Protein AF-A0A399Y9B6-F1 (afdb_monomer_lite)

Secondary structure (DSSP, 8-state):
----HHHHH-S-SBTTB-HHHHHHHHHHHHHHHHHHHHHHHTTPPPPPHHHHHSSHHHHHHHHHHHHHTS-HHHHHHHHHHHHHHHHHHHHTS-HHHHHSS-HHHHHHHHHTTTTHHHHHHHHHHHHHHHT-

Radius of gyration: 15.95 Å; chains: 1; bounding box: 34×33×45 Å

Foldseek 3Di:
DPDDQCQQQQADLPHRDGVQLVLQLLLVLLVVLVVCLVCVVVVHDDDACCVVQVHPVSVSVVSSVVSNPDDSVRSVVSSVVSVVVSVVCVVPDDCVCCVDPGPSVVSCCVSHDVVVVVSVVSNVVVCVVVVD

Sequence (132 aa):
AGLDEAQLTRPGVTEGWSVKDIIGHVTVWEEEALKHLPHILEGVRPPRYADLYGGIDAFNALKTAENRARSLDEVLARSEAVHGRFVATVAAAPDEQIATDTRYRRRIRLDAYGHYPIHTAAIREWREREGI

pLDDT: mean 96.48, std 3.25, range [67.38, 98.81]

Structure (mmCIF, N/CA/C/O backbone):
data_AF-A0A399Y9B6-F1
#
_entry.id   AF-A0A399Y9B6-F1
#
loop_
_atom_site.group_PDB
_atom_site.id
_atom_site.type_symbol
_atom_site.label_atom_id
_atom_site.label_alt_id
_atom_site.label_comp_id
_atom_site.label_asym_id
_atom_site.label_entity_id
_atom_site.label_seq_id
_atom_site.pdbx_PDB_ins_code
_atom_site.Cartn_x
_atom_site.Cartn_y
_atom_site.Cartn_z
_atom_site.occupancy
_atom_site.B_iso_or_equiv
_atom_site.auth_seq_id
_atom_site.auth_comp_id
_atom_site.auth_asym_id
_atom_site.auth_atom_id
_atom_site.pdbx_PDB_model_num
ATOM 1 N N . ALA A 1 1 ? -8.442 -11.224 11.495 1.00 67.38 1 ALA A N 1
ATOM 2 C CA . ALA A 1 1 ? -9.890 -11.322 11.780 1.00 67.38 1 ALA A CA 1
ATOM 3 C C . ALA A 1 1 ? -10.126 -11.074 13.269 1.00 67.38 1 ALA A C 1
ATOM 5 O O . ALA A 1 1 ? -9.187 -11.247 14.040 1.00 67.38 1 ALA A O 1
ATOM 6 N N . GLY A 1 2 ? -11.328 -10.646 13.663 1.00 87.31 2 GLY A N 1
ATOM 7 C CA . GLY A 1 2 ? -11.686 -10.446 15.076 1.00 87.31 2 GLY A CA 1
ATOM 8 C C . GLY A 1 2 ? -11.406 -9.048 15.633 1.00 87.31 2 GLY A C 1
ATOM 9 O O . GLY A 1 2 ? -11.022 -8.945 16.789 1.00 87.31 2 GLY A O 1
ATOM 10 N N . LEU A 1 3 ? -11.517 -8.006 14.804 1.00 93.31 3 LEU A N 1
ATOM 11 C CA . LEU A 1 3 ? -11.723 -6.626 15.257 1.00 93.31 3 LEU A CA 1
ATOM 12 C C . LEU A 1 3 ? -13.068 -6.162 14.700 1.00 93.31 3 LEU A C 1
ATOM 14 O O . LEU A 1 3 ? -13.380 -6.499 13.554 1.00 93.31 3 LEU A O 1
ATOM 18 N N . ASP A 1 4 ? -13.839 -5.419 15.484 1.00 95.75 4 ASP A N 1
ATOM 19 C CA . ASP A 1 4 ? -15.032 -4.734 14.987 1.00 95.75 4 ASP A CA 1
ATOM 20 C C . ASP A 1 4 ? -14.679 -3.406 14.285 1.00 95.75 4 ASP A C 1
ATOM 22 O O . ASP A 1 4 ? -13.527 -2.964 14.262 1.00 95.75 4 ASP A O 1
ATOM 26 N N . GLU A 1 5 ? -15.672 -2.765 13.669 1.00 96.12 5 GLU A N 1
ATOM 27 C CA . GLU A 1 5 ? -15.487 -1.499 12.951 1.00 96.12 5 GLU A CA 1
ATOM 28 C C . GLU A 1 5 ? -14.978 -0.364 13.857 1.00 96.12 5 GLU A C 1
ATOM 30 O O . GLU A 1 5 ? -14.105 0.414 13.454 1.00 96.12 5 GLU A O 1
ATOM 35 N N . ALA A 1 6 ? -15.475 -0.282 15.095 1.00 96.44 6 ALA A N 1
ATOM 36 C CA . ALA A 1 6 ? -15.048 0.741 16.043 1.00 96.44 6 ALA A CA 1
ATOM 37 C C . ALA A 1 6 ? -13.565 0.562 16.398 1.00 96.44 6 ALA A C 1
ATOM 39 O O . ALA A 1 6 ? -12.806 1.528 16.423 1.00 96.44 6 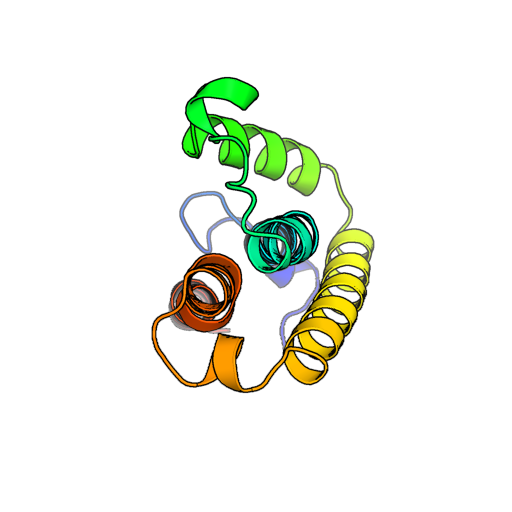ALA A O 1
ATOM 40 N N . GLN A 1 7 ? -13.122 -0.677 16.597 1.00 97.25 7 GLN A N 1
ATOM 41 C CA . GLN A 1 7 ? -11.728 -1.029 16.841 1.00 97.25 7 GLN A CA 1
ATOM 42 C C . GLN A 1 7 ? -10.844 -0.772 15.615 1.00 97.25 7 GLN A C 1
ATOM 44 O O . GLN A 1 7 ? -9.738 -0.256 15.758 1.00 97.25 7 GLN A O 1
ATOM 49 N N . LEU A 1 8 ? -11.322 -1.081 14.406 1.00 97.75 8 LEU A N 1
ATOM 50 C CA . LEU A 1 8 ? -10.576 -0.851 13.163 1.00 97.75 8 LEU A CA 1
ATOM 51 C C . LEU A 1 8 ? -10.339 0.638 12.877 1.00 97.75 8 LEU A C 1
ATOM 53 O O . LEU A 1 8 ? -9.328 0.996 12.269 1.00 97.75 8 LEU A O 1
ATOM 57 N N . THR A 1 9 ? -11.256 1.501 13.311 1.00 97.31 9 THR A N 1
ATOM 58 C CA . THR A 1 9 ? -11.214 2.950 13.063 1.00 97.31 9 THR A CA 1
ATOM 59 C C . THR A 1 9 ? -10.695 3.767 14.246 1.00 97.31 9 THR A C 1
ATOM 61 O O . THR A 1 9 ? -10.402 4.953 14.082 1.00 97.31 9 THR A O 1
ATOM 64 N N . ARG A 1 10 ? -10.514 3.151 15.421 1.00 96.50 10 ARG A N 1
ATOM 65 C CA . ARG A 1 10 ? -9.991 3.812 16.622 1.00 96.50 10 ARG A CA 1
ATOM 66 C C . ARG A 1 10 ? -8.528 4.253 16.430 1.00 96.50 10 ARG A C 1
ATOM 68 O O . ARG A 1 10 ? -7.674 3.408 16.157 1.00 96.50 10 ARG A O 1
ATOM 75 N N . PRO A 1 11 ? -8.202 5.547 16.612 1.00 96.75 11 PRO A N 1
ATOM 76 C CA . PRO A 1 11 ? -6.818 6.025 16.640 1.00 96.75 11 PRO A CA 1
ATOM 77 C C . PRO A 1 11 ? -6.027 5.440 17.821 1.00 96.75 11 PRO A C 1
ATOM 79 O O . PRO A 1 11 ? -6.610 5.151 18.866 1.00 96.75 11 PRO A O 1
ATOM 82 N N . GLY A 1 12 ? -4.699 5.337 17.697 1.00 96.19 12 GLY A N 1
ATOM 83 C CA . GLY A 1 12 ? -3.817 4.932 18.807 1.00 96.19 12 GLY A CA 1
ATOM 84 C C . GLY A 1 12 ? -3.030 3.636 18.593 1.00 96.19 12 GLY A C 1
ATOM 85 O O . GLY A 1 12 ? -2.403 3.136 19.533 1.00 96.19 12 GLY A O 1
ATOM 86 N N . VAL A 1 13 ? -3.057 3.075 17.380 1.00 96.75 13 VAL A N 1
ATOM 87 C CA . VAL A 1 13 ? -2.257 1.894 17.022 1.00 96.75 13 VAL A CA 1
ATOM 88 C C . VAL A 1 13 ? -0.786 2.279 16.910 1.00 96.75 13 VAL A C 1
ATOM 90 O O . VAL A 1 13 ? 0.066 1.710 17.587 1.00 96.75 13 VAL A O 1
ATOM 93 N N . THR A 1 14 ? -0.503 3.304 16.108 1.00 94.06 14 THR A N 1
ATOM 94 C CA . THR A 1 14 ? 0.813 3.938 15.990 1.00 94.06 14 THR A CA 1
ATOM 95 C C . THR A 1 14 ? 0.602 5.440 16.019 1.00 94.06 14 THR A C 1
ATOM 97 O O . THR A 1 14 ? 0.040 6.002 15.081 1.00 94.06 14 THR A O 1
ATOM 100 N N . GLU A 1 15 ? 0.995 6.083 17.118 1.00 91.94 15 GLU A N 1
ATOM 101 C CA . GLU A 1 15 ? 0.695 7.497 17.364 1.00 91.94 15 GLU A CA 1
ATOM 102 C C . GLU A 1 15 ? -0.807 7.789 17.160 1.00 91.94 15 GLU A C 1
ATOM 104 O O . GLU A 1 15 ? -1.646 7.242 17.871 1.00 91.94 15 GLU A O 1
ATOM 109 N N . GLY A 1 16 ? -1.169 8.619 16.178 1.00 94.69 16 GLY A N 1
ATOM 110 C CA . GLY A 1 16 ? -2.556 8.948 15.845 1.00 94.69 16 GLY A CA 1
ATOM 111 C C . GLY A 1 16 ? -3.220 8.037 14.807 1.00 94.69 16 GLY A C 1
ATOM 112 O O . GLY A 1 16 ? -4.312 8.364 14.354 1.00 94.69 16 GLY A O 1
ATOM 113 N N . TRP A 1 17 ? -2.576 6.957 14.358 1.00 97.94 17 TRP A N 1
ATOM 114 C CA . TRP A 1 17 ? -3.120 6.081 13.313 1.00 97.94 17 TRP A CA 1
ATOM 115 C C . TRP A 1 17 ? -4.013 4.985 13.893 1.00 97.94 17 TRP A C 1
ATOM 117 O O . TRP A 1 17 ? -3.730 4.428 14.956 1.00 97.94 17 TRP A O 1
ATOM 127 N N . SER A 1 18 ? -5.084 4.679 13.167 1.00 98.12 18 SER A N 1
ATOM 128 C CA . SER A 1 18 ? -5.947 3.512 13.362 1.00 98.12 18 SER A CA 1
ATOM 129 C C . SER A 1 18 ? -5.465 2.305 12.546 1.00 98.12 18 SER A C 1
ATOM 131 O O . SER A 1 18 ? -4.574 2.425 11.700 1.00 98.12 18 SER A O 1
ATOM 133 N N . VAL A 1 19 ? -6.086 1.134 12.735 1.00 98.12 19 VAL A N 1
ATOM 134 C CA . VAL A 1 19 ? -5.823 -0.036 11.876 1.00 98.12 19 VAL A CA 1
ATOM 135 C C . VAL A 1 19 ? -6.220 0.264 10.424 1.00 98.12 19 VAL A C 1
ATOM 137 O O . VAL A 1 19 ? -5.480 -0.093 9.508 1.00 98.12 19 VAL A O 1
ATOM 140 N N . LYS A 1 20 ? -7.329 0.987 10.202 1.00 98.50 20 LYS A N 1
ATOM 141 C CA . LYS A 1 20 ? -7.746 1.473 8.875 1.00 98.50 20 LYS A CA 1
ATOM 142 C C . LYS A 1 20 ? -6.645 2.298 8.202 1.00 98.50 20 LYS A C 1
ATOM 144 O O . LYS A 1 20 ? -6.369 2.109 7.017 1.00 98.50 20 LYS A O 1
ATOM 149 N N . ASP A 1 21 ? -6.008 3.204 8.944 1.00 98.50 21 ASP A N 1
ATOM 150 C CA . ASP A 1 21 ? -4.937 4.046 8.399 1.00 98.50 21 ASP A CA 1
ATOM 151 C C . ASP A 1 21 ? -3.726 3.209 7.980 1.00 98.50 21 ASP A C 1
ATOM 153 O O . ASP A 1 21 ? -3.185 3.414 6.895 1.00 98.50 21 ASP A O 1
ATOM 157 N N . ILE A 1 22 ? -3.354 2.220 8.797 1.00 98.19 22 ILE A N 1
ATOM 158 C CA . ILE A 1 22 ? -2.260 1.292 8.492 1.00 98.19 22 ILE A CA 1
ATOM 159 C C . ILE A 1 22 ? -2.567 0.464 7.237 1.00 98.19 22 ILE A C 1
ATOM 161 O O . ILE A 1 22 ? -1.718 0.370 6.349 1.00 98.19 22 ILE A O 1
ATOM 165 N N . ILE A 1 23 ? -3.773 -0.105 7.125 1.00 98.31 23 ILE A N 1
ATOM 166 C CA . ILE A 1 23 ? -4.189 -0.876 5.938 1.00 98.31 23 ILE A CA 1
ATOM 167 C C . ILE A 1 23 ? -4.089 -0.004 4.686 1.00 98.31 23 ILE A C 1
ATOM 169 O O . ILE A 1 23 ? -3.500 -0.405 3.680 1.00 98.31 23 ILE A O 1
ATOM 173 N N . GLY A 1 24 ? -4.622 1.215 4.750 1.00 98.44 24 GLY A N 1
ATOM 174 C CA . GLY A 1 24 ? -4.562 2.142 3.631 1.00 98.44 24 GLY A CA 1
ATOM 175 C C . GLY A 1 24 ? -3.138 2.557 3.260 1.00 98.44 24 GLY A C 1
ATOM 176 O O . GLY A 1 24 ? -2.827 2.624 2.070 1.00 98.44 24 GLY A O 1
ATOM 177 N N . HIS A 1 25 ? -2.263 2.765 4.250 1.00 98.25 25 HIS A N 1
ATOM 178 C CA . HIS A 1 25 ? -0.846 3.065 4.040 1.00 98.25 25 HIS A CA 1
ATOM 179 C C . HIS A 1 25 ? -0.113 1.931 3.316 1.00 98.25 25 HIS A C 1
ATOM 181 O O . HIS A 1 25 ? 0.549 2.171 2.309 1.00 98.25 25 HIS A O 1
ATOM 187 N N . VAL A 1 26 ? -0.274 0.688 3.775 1.00 98.25 26 VAL A N 1
ATOM 188 C CA . VAL A 1 26 ? 0.320 -0.485 3.115 1.00 98.25 26 VAL A CA 1
ATOM 189 C C . VAL A 1 26 ? -0.213 -0.635 1.688 1.00 98.25 26 VAL A C 1
ATOM 191 O O . VAL A 1 26 ? 0.558 -0.859 0.759 1.00 98.25 26 VAL A O 1
ATOM 194 N N . THR A 1 27 ? -1.515 -0.419 1.494 1.00 98.69 27 THR A N 1
ATOM 195 C CA . THR A 1 27 ? -2.152 -0.497 0.170 1.00 98.69 27 THR A CA 1
ATOM 196 C C . THR A 1 27 ? -1.569 0.525 -0.816 1.00 98.69 27 THR A C 1
ATOM 198 O O . THR A 1 27 ? -1.402 0.227 -1.995 1.00 98.69 27 THR A O 1
ATOM 201 N N . VAL A 1 28 ? -1.223 1.735 -0.359 1.00 98.62 28 VAL A N 1
ATOM 202 C CA . VAL A 1 28 ? -0.554 2.748 -1.201 1.00 98.62 28 VAL A CA 1
ATOM 203 C C . VAL A 1 28 ? 0.813 2.261 -1.690 1.00 98.62 28 VAL A C 1
ATOM 205 O O . VAL A 1 28 ? 1.164 2.499 -2.844 1.00 98.62 28 VAL A O 1
ATOM 208 N N . TRP A 1 29 ? 1.579 1.564 -0.851 1.00 98.62 29 TRP A N 1
ATOM 209 C CA . TRP A 1 29 ? 2.877 1.028 -1.261 1.00 98.62 29 TRP A CA 1
ATOM 210 C C . TRP A 1 29 ? 2.749 -0.105 -2.278 1.00 98.62 29 TRP A C 1
ATOM 212 O O . TRP A 1 29 ? 3.498 -0.127 -3.251 1.00 98.62 29 TRP A O 1
ATOM 222 N N . GLU A 1 30 ? 1.758 -0.985 -2.136 1.00 98.62 30 GLU A N 1
ATOM 223 C CA . GLU A 1 30 ? 1.470 -1.994 -3.163 1.00 98.62 30 GLU A CA 1
ATOM 224 C C . GLU A 1 30 ? 1.063 -1.364 -4.505 1.00 98.62 30 GLU A C 1
ATOM 226 O O . GLU A 1 30 ? 1.494 -1.830 -5.560 1.00 98.62 30 GLU A O 1
ATOM 231 N N . GLU A 1 31 ? 0.282 -0.278 -4.499 1.00 98.62 31 GLU A N 1
ATOM 232 C CA . GLU A 1 31 ? -0.037 0.472 -5.722 1.00 98.62 31 GLU A CA 1
ATOM 233 C C . GLU A 1 31 ? 1.207 1.090 -6.364 1.00 98.62 31 GLU A C 1
ATOM 235 O O . GLU A 1 31 ? 1.375 1.025 -7.584 1.00 98.62 31 GLU A O 1
ATOM 240 N N . GLU A 1 32 ? 2.098 1.667 -5.561 1.00 98.38 32 GLU A N 1
ATOM 241 C CA . GLU A 1 32 ? 3.355 2.220 -6.056 1.00 98.38 32 GLU A CA 1
ATOM 242 C C . GLU A 1 32 ? 4.285 1.119 -6.592 1.00 98.38 32 GLU A C 1
ATOM 244 O O . GLU A 1 32 ? 4.951 1.322 -7.612 1.00 98.38 32 GLU A O 1
ATOM 249 N N . ALA A 1 33 ? 4.276 -0.076 -5.995 1.00 98.19 33 ALA A N 1
ATOM 250 C CA . ALA A 1 33 ? 4.933 -1.244 -6.565 1.00 98.19 33 ALA A CA 1
ATOM 251 C C . ALA A 1 33 ? 4.311 -1.611 -7.921 1.00 98.19 33 ALA A C 1
ATOM 253 O O . ALA A 1 33 ? 5.025 -1.650 -8.920 1.00 98.19 33 ALA A O 1
ATOM 254 N N . LEU A 1 34 ? 2.990 -1.794 -8.003 1.00 98.56 34 LEU A N 1
ATOM 255 C CA . LEU A 1 34 ? 2.283 -2.111 -9.253 1.00 98.56 34 LEU A CA 1
ATOM 256 C C . LEU A 1 34 ? 2.561 -1.093 -10.368 1.00 98.56 34 LEU A C 1
ATOM 258 O O . LEU A 1 34 ? 2.732 -1.465 -11.527 1.00 98.56 34 LEU A O 1
ATOM 262 N N . LYS A 1 35 ? 2.646 0.191 -10.020 1.00 98.19 35 LYS A N 1
ATOM 263 C CA . LYS A 1 35 ? 2.975 1.279 -10.945 1.00 98.19 35 LYS A CA 1
ATOM 264 C C . LYS A 1 35 ? 4.409 1.196 -11.464 1.00 98.19 35 LYS A C 1
ATOM 266 O O . LYS A 1 35 ? 4.667 1.535 -12.617 1.00 98.19 35 LYS A O 1
ATOM 271 N N . HIS A 1 36 ? 5.365 0.783 -10.636 1.00 97.88 36 HIS A N 1
ATOM 272 C CA . HIS A 1 36 ? 6.791 0.893 -10.951 1.00 97.88 36 HIS A CA 1
ATOM 273 C C . HIS A 1 36 ? 7.477 -0.419 -11.333 1.00 97.88 36 HIS A C 1
ATOM 275 O O . HIS A 1 36 ? 8.515 -0.370 -11.991 1.00 97.88 36 HIS A O 1
ATOM 281 N N . LEU A 1 37 ? 6.902 -1.573 -11.000 1.00 97.75 37 LEU A N 1
ATOM 282 C CA . LEU A 1 37 ? 7.420 -2.881 -11.400 1.00 97.75 37 LEU A CA 1
ATOM 283 C C . LEU A 1 37 ? 7.571 -3.023 -12.932 1.00 97.75 37 LEU A C 1
ATOM 285 O O . LEU A 1 37 ? 8.654 -3.438 -13.345 1.00 97.75 37 LEU A O 1
ATOM 289 N N . PRO A 1 38 ? 6.610 -2.601 -13.786 1.00 96.69 38 PRO A N 1
ATOM 290 C CA . PRO A 1 38 ? 6.781 -2.653 -15.245 1.00 96.69 38 PRO A CA 1
ATOM 291 C C . PRO A 1 38 ? 7.972 -1.827 -15.747 1.00 96.69 38 PRO A C 1
ATOM 293 O O . PRO A 1 38 ? 8.801 -2.327 -16.498 1.00 96.69 38 PRO A O 1
ATOM 296 N N . HIS A 1 39 ? 8.135 -0.601 -15.241 1.00 96.50 39 HIS A N 1
ATOM 297 C CA . HIS A 1 39 ? 9.275 0.255 -15.585 1.00 96.50 39 HIS A CA 1
ATOM 298 C C . HIS A 1 39 ? 10.611 -0.416 -15.240 1.00 96.50 39 HIS A C 1
ATOM 300 O O . HIS A 1 39 ? 11.563 -0.355 -16.012 1.00 96.50 39 HIS A O 1
ATOM 306 N N . ILE A 1 40 ? 10.684 -1.089 -14.087 1.00 96.31 40 ILE A N 1
ATOM 307 C CA . ILE A 1 40 ? 11.897 -1.799 -13.669 1.00 96.31 40 ILE A CA 1
ATOM 308 C C . ILE A 1 40 ? 12.207 -2.968 -14.615 1.00 96.31 40 ILE A C 1
ATOM 310 O O . ILE A 1 40 ? 13.383 -3.178 -14.914 1.00 96.31 40 ILE A O 1
ATOM 314 N N . LEU A 1 41 ? 11.192 -3.693 -15.104 1.00 95.31 41 LEU A N 1
ATOM 315 C CA . LEU A 1 41 ? 11.371 -4.757 -16.104 1.00 95.31 41 LEU A CA 1
ATOM 316 C C . LEU A 1 41 ? 11.915 -4.214 -17.428 1.00 95.31 41 LEU A C 1
ATOM 318 O O . LEU A 1 41 ? 12.772 -4.839 -18.043 1.00 95.31 41 LEU A O 1
ATOM 322 N N . GLU A 1 42 ? 11.482 -3.020 -17.823 1.00 95.88 42 GLU A N 1
ATOM 323 C CA . GLU A 1 42 ? 11.974 -2.314 -19.013 1.00 95.88 42 GLU A CA 1
ATOM 324 C C . GLU A 1 42 ? 13.368 -1.686 -18.810 1.00 95.88 42 GLU A C 1
ATOM 326 O O . GLU A 1 42 ? 13.891 -1.005 -19.690 1.00 95.88 42 GLU A O 1
ATOM 331 N N . GLY A 1 43 ? 13.991 -1.874 -17.640 1.00 95.44 43 GLY A N 1
ATOM 332 C CA . GLY A 1 43 ? 15.274 -1.259 -17.294 1.00 95.44 43 GLY A CA 1
ATOM 333 C C . GLY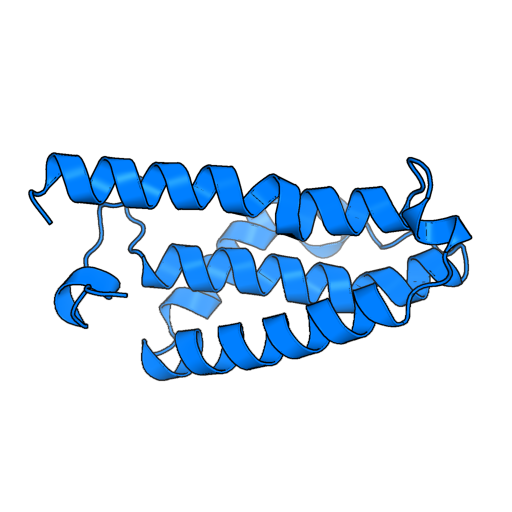 A 1 43 ? 15.183 0.240 -16.985 1.00 95.44 43 GLY A C 1
ATOM 334 O O . GLY A 1 43 ? 16.207 0.890 -16.748 1.00 95.44 43 GLY A O 1
ATOM 335 N N . VAL A 1 44 ? 13.972 0.794 -16.930 1.00 96.38 44 VAL A N 1
ATOM 336 C CA . VAL A 1 44 ? 13.702 2.196 -16.617 1.00 96.38 44 VAL A CA 1
ATOM 337 C C . VAL A 1 44 ? 13.738 2.406 -15.107 1.00 96.38 44 VAL A C 1
ATOM 339 O O . VAL A 1 44 ? 13.176 1.651 -14.310 1.00 96.38 44 VAL A O 1
ATOM 342 N N . ARG A 1 45 ? 14.413 3.475 -14.679 1.00 93.06 45 ARG A N 1
ATOM 343 C CA . ARG A 1 45 ? 14.428 3.874 -13.271 1.00 93.06 45 ARG A CA 1
ATOM 344 C C . ARG A 1 45 ? 13.152 4.660 -12.946 1.00 93.06 45 ARG A C 1
ATOM 346 O O . ARG A 1 45 ? 12.938 5.694 -13.576 1.00 93.06 45 ARG A O 1
ATOM 353 N N . PRO A 1 46 ? 12.358 4.248 -11.940 1.00 93.50 46 PRO A N 1
ATOM 354 C CA . PRO A 1 46 ? 11.247 5.059 -11.459 1.00 93.50 46 PRO A CA 1
ATOM 355 C C . PRO A 1 46 ? 11.696 6.467 -11.034 1.00 93.50 46 PRO A C 1
ATOM 357 O O . PRO A 1 46 ? 12.807 6.610 -10.502 1.00 93.50 46 PRO A O 1
ATOM 360 N N . PRO A 1 47 ? 10.848 7.493 -11.224 1.00 93.06 47 PRO A N 1
ATOM 361 C CA . PRO A 1 47 ? 11.122 8.840 -10.734 1.00 93.06 47 PRO A CA 1
ATOM 362 C C . PRO A 1 47 ? 11.292 8.841 -9.210 1.00 93.06 47 PRO A C 1
ATOM 364 O O . PRO A 1 47 ? 10.717 8.013 -8.500 1.00 93.06 47 PRO A O 1
ATOM 367 N N . ARG A 1 48 ? 12.101 9.766 -8.687 1.00 94.06 48 ARG A N 1
ATOM 368 C CA . ARG A 1 48 ? 12.333 9.860 -7.241 1.00 94.06 48 ARG A CA 1
ATOM 369 C C . ARG A 1 48 ? 11.168 10.599 -6.588 1.00 94.06 48 ARG A C 1
ATOM 371 O O . ARG A 1 48 ? 10.741 11.639 -7.079 1.00 94.06 48 ARG A O 1
ATOM 378 N N . TYR A 1 49 ? 10.733 10.141 -5.413 1.00 96.31 49 TYR A N 1
ATOM 379 C CA . TYR A 1 49 ? 9.723 10.858 -4.621 1.00 96.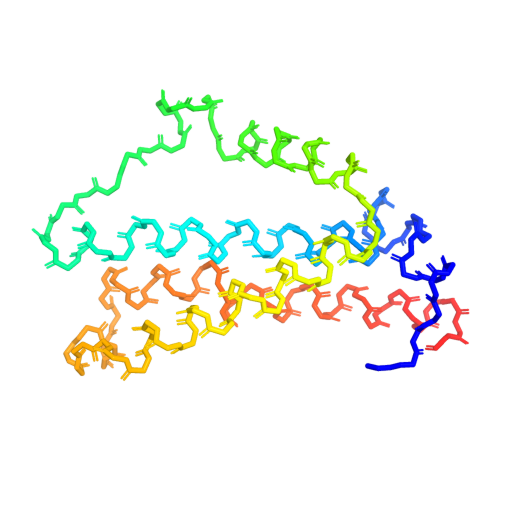31 49 TYR A CA 1
ATOM 380 C C . TYR A 1 49 ? 10.158 12.282 -4.239 1.00 96.31 49 TYR A C 1
ATOM 382 O O . TYR A 1 49 ? 9.313 13.160 -4.106 1.00 96.31 49 TYR A O 1
ATOM 390 N N . ALA A 1 50 ? 11.468 12.526 -4.109 1.00 96.44 50 ALA A N 1
ATOM 391 C CA . ALA A 1 50 ? 12.023 13.865 -3.904 1.00 96.44 50 ALA A CA 1
ATOM 392 C C . ALA A 1 50 ? 11.651 14.833 -5.039 1.00 96.44 50 ALA A C 1
ATOM 394 O O . ALA A 1 50 ? 11.265 15.963 -4.766 1.00 96.44 50 ALA A O 1
ATOM 395 N N . ASP A 1 51 ? 11.699 14.364 -6.287 1.00 96.75 51 ASP A N 1
ATOM 396 C CA . ASP A 1 51 ? 11.466 15.202 -7.465 1.00 96.75 51 ASP A CA 1
ATOM 397 C C . ASP A 1 51 ? 9.963 15.419 -7.709 1.00 96.75 51 ASP A C 1
ATOM 399 O O . ASP A 1 51 ? 9.553 16.477 -8.173 1.00 96.75 51 ASP A O 1
ATOM 403 N N . LEU A 1 52 ? 9.135 14.418 -7.387 1.00 96.00 52 LEU A N 1
ATOM 404 C CA . LEU A 1 52 ? 7.689 14.455 -7.637 1.00 96.00 52 LEU A CA 1
ATOM 405 C C . LEU A 1 52 ? 6.870 15.072 -6.500 1.00 96.00 52 LEU A C 1
ATOM 407 O O . LEU A 1 52 ? 5.845 15.697 -6.754 1.00 96.00 52 LEU A O 1
ATOM 411 N N . TYR A 1 53 ? 7.286 14.848 -5.254 1.00 96.81 53 TYR A N 1
ATOM 412 C CA . TYR A 1 53 ? 6.486 15.172 -4.070 1.00 96.81 53 TYR A CA 1
ATOM 413 C C . TYR A 1 53 ? 7.256 16.000 -3.038 1.00 96.81 53 TYR A C 1
ATOM 415 O O . TYR A 1 53 ? 6.681 16.379 -2.026 1.00 96.81 53 TYR A O 1
ATOM 423 N N . GLY A 1 54 ? 8.549 16.267 -3.252 1.00 96.94 54 GLY A N 1
ATOM 424 C CA . GLY A 1 54 ? 9.413 16.894 -2.246 1.00 96.94 54 GLY A CA 1
ATOM 425 C C . GLY A 1 54 ? 9.959 15.918 -1.198 1.00 96.94 54 GLY A C 1
ATOM 426 O O . GLY A 1 54 ? 10.610 16.340 -0.248 1.00 96.94 54 GLY A O 1
ATOM 427 N N . GLY A 1 55 ? 9.732 14.611 -1.365 1.00 97.75 55 GLY A N 1
ATOM 428 C CA . GLY A 1 55 ? 10.271 13.566 -0.494 1.00 97.75 55 GLY A CA 1
ATOM 429 C C . GLY A 1 55 ? 9.285 12.430 -0.244 1.00 97.75 55 GLY A C 1
ATOM 430 O O . GLY A 1 55 ? 8.101 12.527 -0.560 1.00 97.75 55 GLY A O 1
ATOM 431 N N . ILE A 1 56 ? 9.786 11.341 0.341 1.00 96.81 56 ILE A N 1
ATOM 432 C CA . ILE A 1 56 ? 8.947 10.203 0.744 1.00 96.81 56 ILE A CA 1
ATOM 433 C C . ILE A 1 56 ? 7.977 10.591 1.867 1.00 96.81 56 ILE A C 1
ATOM 435 O O . ILE A 1 56 ? 6.830 10.165 1.847 1.00 96.81 56 ILE A O 1
ATOM 439 N N . ASP A 1 57 ? 8.392 11.472 2.781 1.00 97.50 57 ASP A N 1
ATOM 440 C CA . ASP A 1 57 ? 7.543 11.936 3.883 1.00 97.50 57 ASP A CA 1
ATOM 441 C C . ASP A 1 57 ? 6.393 12.810 3.381 1.00 97.50 57 ASP A C 1
ATOM 443 O O . ASP A 1 57 ? 5.253 12.642 3.807 1.00 97.50 57 ASP A O 1
ATOM 447 N N . ALA A 1 58 ? 6.664 13.691 2.414 1.00 98.12 58 ALA A N 1
ATOM 448 C CA . ALA A 1 58 ? 5.639 14.510 1.777 1.00 98.12 58 ALA A CA 1
ATOM 449 C C . ALA A 1 58 ? 4.640 13.651 0.982 1.00 98.12 58 ALA A C 1
ATOM 451 O O . ALA A 1 58 ? 3.429 13.861 1.072 1.00 98.12 58 ALA A O 1
ATOM 452 N N . PHE A 1 59 ? 5.131 12.631 0.269 1.00 98.38 59 PHE A N 1
ATOM 453 C CA . PHE A 1 59 ? 4.279 11.634 -0.378 1.00 98.38 59 PHE A CA 1
ATOM 454 C C . PHE A 1 59 ? 3.413 10.876 0.642 1.00 98.38 59 PHE A C 1
ATOM 456 O O . PHE A 1 59 ? 2.196 10.793 0.477 1.00 98.38 59 PHE A O 1
ATOM 463 N N . ASN A 1 60 ? 4.013 10.382 1.728 1.00 97.56 60 ASN A N 1
ATOM 464 C CA . ASN A 1 60 ? 3.305 9.665 2.786 1.00 97.56 60 ASN A CA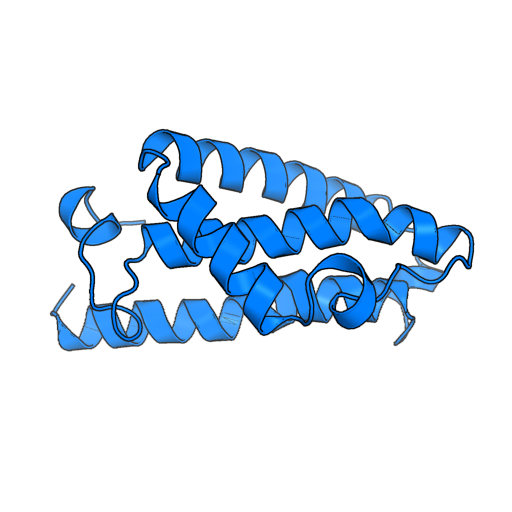 1
ATOM 465 C C . ASN A 1 60 ? 2.244 10.540 3.456 1.00 97.56 60 ASN A C 1
ATOM 467 O O . ASN A 1 60 ? 1.130 10.069 3.681 1.00 97.56 60 ASN A O 1
ATOM 471 N N . ALA A 1 61 ? 2.547 11.807 3.742 1.00 96.81 61 ALA A N 1
ATOM 472 C CA . ALA A 1 61 ? 1.599 12.749 4.328 1.00 96.81 61 ALA A CA 1
ATOM 473 C C . ALA A 1 61 ? 0.405 13.001 3.396 1.00 96.81 61 ALA A C 1
ATOM 475 O O . ALA A 1 61 ? -0.744 12.906 3.834 1.00 96.81 61 ALA A O 1
ATOM 476 N N . LEU A 1 62 ? 0.668 13.234 2.104 1.00 98.19 62 LEU A N 1
ATOM 477 C CA . LEU A 1 62 ? -0.369 13.385 1.082 1.00 98.19 62 LEU A CA 1
ATOM 478 C C . LEU A 1 62 ? -1.273 12.147 1.028 1.00 98.19 62 LEU A C 1
ATOM 480 O O . LEU A 1 62 ? -2.493 12.256 1.148 1.00 98.19 62 LEU A O 1
ATOM 484 N N . LYS A 1 63 ? -0.682 10.956 0.899 1.00 98.19 63 LYS A N 1
ATOM 485 C CA . LYS A 1 63 ? -1.435 9.702 0.785 1.00 98.19 63 LYS A CA 1
ATOM 486 C C . LYS A 1 63 ? -2.166 9.317 2.062 1.00 98.19 63 LYS A C 1
ATOM 488 O O . LYS A 1 63 ? -3.276 8.798 1.986 1.00 98.19 63 LYS A O 1
ATOM 493 N N . THR A 1 64 ? -1.615 9.651 3.224 1.00 96.56 64 THR A N 1
ATOM 494 C CA . THR A 1 64 ? -2.304 9.497 4.512 1.00 96.56 64 THR A CA 1
ATOM 495 C C . THR A 1 64 ? -3.535 10.397 4.582 1.00 96.56 64 THR A C 1
ATOM 497 O O . THR A 1 64 ? -4.601 9.931 4.979 1.00 96.56 64 THR A O 1
ATOM 500 N N . ALA A 1 65 ? -3.430 11.662 4.163 1.00 96.94 65 ALA A N 1
ATOM 501 C CA . ALA A 1 65 ? -4.566 12.583 4.143 1.00 96.94 65 ALA A CA 1
ATOM 502 C C . ALA A 1 65 ? -5.670 12.109 3.182 1.00 96.94 65 ALA A C 1
ATOM 504 O O . ALA A 1 65 ? -6.835 12.040 3.574 1.00 96.94 65 ALA A O 1
ATOM 505 N N . GLU A 1 66 ? -5.304 11.699 1.963 1.00 97.25 66 GLU A N 1
ATOM 506 C CA . GLU A 1 66 ? -6.241 11.099 1.004 1.00 97.25 66 GLU A CA 1
ATOM 507 C C . GLU A 1 66 ? -6.908 9.837 1.580 1.00 97.25 66 GLU A C 1
ATOM 509 O O . GLU A 1 66 ? -8.104 9.615 1.393 1.00 97.25 66 GLU A O 1
ATOM 514 N N . ASN A 1 67 ? -6.147 8.970 2.256 1.00 96.25 67 ASN A N 1
ATOM 515 C CA . ASN A 1 67 ? -6.665 7.720 2.810 1.00 96.25 67 ASN A CA 1
ATOM 516 C C . ASN A 1 67 ? -7.612 7.945 3.994 1.00 96.25 67 ASN A C 1
ATOM 518 O O . ASN A 1 67 ? -8.633 7.271 4.092 1.00 96.25 67 ASN A O 1
ATOM 522 N N . ARG A 1 68 ? -7.321 8.918 4.863 1.00 94.62 68 ARG A N 1
ATOM 523 C CA . ARG A 1 68 ? -8.181 9.254 6.009 1.00 94.62 68 ARG A CA 1
ATOM 524 C C . ARG A 1 68 ? -9.588 9.674 5.597 1.00 94.62 68 ARG A C 1
ATOM 526 O O . ARG A 1 68 ? -10.527 9.411 6.345 1.00 94.62 68 ARG A O 1
ATOM 533 N N . ALA A 1 69 ? -9.726 10.281 4.418 1.00 96.62 69 ALA A N 1
ATOM 534 C CA . ALA A 1 69 ? -11.010 10.701 3.867 1.00 96.62 69 ALA A CA 1
ATOM 535 C C . ALA A 1 69 ? -11.892 9.532 3.381 1.00 96.62 69 ALA A C 1
ATOM 537 O O . ALA A 1 69 ? -13.079 9.738 3.152 1.00 96.62 69 ALA A O 1
ATOM 538 N N . ARG A 1 70 ? -11.332 8.323 3.229 1.00 97.94 70 ARG A N 1
ATOM 539 C CA . ARG A 1 70 ? -12.061 7.125 2.789 1.00 97.94 70 ARG A CA 1
ATOM 540 C C . ARG A 1 70 ? -12.776 6.435 3.950 1.00 97.94 70 ARG A C 1
ATOM 542 O O . ARG A 1 70 ? -12.289 6.430 5.093 1.00 97.94 70 ARG A O 1
ATOM 549 N N . SER A 1 71 ? -13.913 5.813 3.648 1.00 98.31 71 SER A N 1
ATOM 550 C CA . SER A 1 71 ? -14.633 4.957 4.595 1.00 98.31 71 SER A CA 1
ATOM 551 C C . SER A 1 71 ? -13.835 3.683 4.910 1.00 98.31 71 SER A C 1
ATOM 553 O O . SER A 1 71 ? -12.867 3.351 4.221 1.00 98.31 71 SER A O 1
ATOM 555 N N . LEU A 1 72 ? -14.204 2.968 5.980 1.00 98.31 72 LEU A N 1
ATOM 556 C CA . LEU A 1 72 ? -13.575 1.681 6.290 1.00 98.31 72 LEU A CA 1
ATOM 557 C C . LEU A 1 72 ? -13.774 0.682 5.140 1.00 98.31 72 LEU A C 1
ATOM 559 O O . LEU A 1 72 ? -12.798 0.088 4.686 1.00 98.31 72 LEU A O 1
ATOM 563 N N . ASP A 1 73 ? -15.000 0.564 4.632 1.00 98.31 73 ASP A N 1
ATOM 564 C CA . ASP A 1 73 ? -15.344 -0.353 3.541 1.00 98.31 73 ASP A CA 1
ATOM 565 C C . ASP A 1 73 ? -14.552 -0.059 2.265 1.00 98.31 73 ASP A C 1
ATOM 567 O O . ASP A 1 73 ? -14.023 -0.975 1.637 1.00 98.31 73 ASP A O 1
ATOM 571 N N . GLU A 1 74 ? -14.397 1.219 1.905 1.00 98.50 74 GLU A N 1
ATOM 572 C CA . GLU A 1 74 ? -13.590 1.624 0.751 1.00 98.50 74 GLU A CA 1
ATOM 573 C C . GLU A 1 74 ? -12.121 1.227 0.918 1.00 98.50 74 GLU A C 1
ATOM 575 O O . GLU A 1 74 ? -11.491 0.765 -0.034 1.00 98.50 74 GLU A O 1
ATOM 580 N N . VAL A 1 75 ? -11.561 1.395 2.122 1.00 98.56 75 VAL A N 1
ATOM 581 C CA . VAL A 1 75 ? -10.173 1.015 2.414 1.00 98.56 75 VAL A CA 1
ATOM 582 C C . VAL A 1 75 ? -9.994 -0.500 2.342 1.00 98.56 75 VAL A C 1
ATOM 584 O O . VAL A 1 75 ? -9.025 -0.957 1.734 1.00 98.56 75 VAL A O 1
ATOM 587 N N . LEU A 1 76 ? -10.916 -1.277 2.915 1.00 98.38 76 LEU A N 1
ATOM 588 C CA . LEU A 1 76 ? -10.853 -2.740 2.903 1.00 98.38 76 LEU A CA 1
ATOM 589 C C . LEU A 1 76 ? -11.008 -3.300 1.485 1.00 98.38 76 LEU A C 1
ATOM 591 O O . LEU A 1 76 ? -10.156 -4.070 1.044 1.00 98.38 76 LEU A O 1
ATOM 595 N N . ALA A 1 77 ? -12.025 -2.853 0.742 1.00 98.56 77 ALA A N 1
ATOM 596 C CA . ALA A 1 77 ? -12.259 -3.287 -0.634 1.00 98.56 77 ALA A CA 1
ATOM 597 C C . ALA A 1 77 ? -11.084 -2.923 -1.555 1.00 98.56 77 ALA A C 1
ATOM 599 O O . ALA A 1 77 ? -10.648 -3.729 -2.380 1.00 98.56 77 ALA A O 1
ATOM 600 N N . ARG A 1 78 ? -10.522 -1.717 -1.393 1.00 98.56 78 ARG A N 1
ATOM 601 C CA . ARG A 1 78 ? -9.329 -1.302 -2.138 1.00 98.56 78 ARG A CA 1
ATOM 602 C C . ARG A 1 78 ? -8.122 -2.165 -1.783 1.00 98.56 78 ARG A C 1
ATOM 604 O O . ARG A 1 78 ? -7.411 -2.578 -2.694 1.00 98.56 78 ARG A O 1
ATOM 611 N N . SER A 1 79 ? -7.890 -2.431 -0.498 1.00 98.56 79 SER A N 1
ATOM 612 C CA . SER A 1 79 ? -6.770 -3.259 -0.044 1.00 98.56 79 SER A CA 1
ATOM 613 C C . SER A 1 79 ? -6.838 -4.664 -0.636 1.00 98.56 79 SER A C 1
ATOM 615 O O . SER A 1 79 ? -5.863 -5.120 -1.224 1.00 98.56 79 SER A O 1
ATOM 617 N N . GLU A 1 80 ? -8.005 -5.309 -0.590 1.00 98.62 80 GLU A N 1
ATOM 618 C CA . GLU A 1 80 ? -8.203 -6.638 -1.173 1.00 98.62 80 GLU A CA 1
ATOM 619 C C . GLU A 1 80 ? -7.945 -6.647 -2.689 1.00 98.62 80 GLU A C 1
ATOM 621 O O . GLU A 1 80 ? -7.192 -7.484 -3.197 1.00 98.62 80 GLU A O 1
ATOM 626 N N . ALA A 1 81 ? -8.507 -5.677 -3.417 1.00 98.75 81 ALA A N 1
ATOM 627 C CA . ALA A 1 81 ? -8.344 -5.584 -4.866 1.00 98.75 81 ALA A CA 1
ATOM 628 C C . ALA A 1 81 ? -6.888 -5.313 -5.288 1.00 98.75 81 ALA A C 1
ATOM 630 O O . ALA A 1 81 ? -6.386 -5.914 -6.245 1.00 98.75 81 ALA A O 1
ATOM 631 N N . VAL A 1 82 ? -6.200 -4.403 -4.593 1.00 98.81 82 VAL A N 1
ATOM 632 C CA . VAL A 1 82 ? -4.792 -4.076 -4.860 1.00 98.81 82 VAL A CA 1
ATOM 633 C C . VAL A 1 82 ? -3.902 -5.264 -4.518 1.00 98.81 82 VAL A C 1
ATOM 635 O O . VAL A 1 82 ? -3.083 -5.649 -5.355 1.00 98.81 82 VAL A O 1
ATOM 638 N N . HIS A 1 83 ? -4.117 -5.898 -3.366 1.00 98.62 83 HIS A N 1
ATOM 639 C CA . HIS A 1 83 ? -3.335 -7.049 -2.941 1.00 98.62 83 HIS A CA 1
ATOM 640 C C . HIS A 1 83 ? -3.472 -8.217 -3.925 1.00 98.62 83 HIS A C 1
ATOM 642 O O . HIS A 1 83 ? -2.472 -8.798 -4.345 1.00 98.62 83 HIS A O 1
ATOM 648 N N . GLY A 1 84 ? -4.694 -8.512 -4.388 1.00 98.69 84 GLY A N 1
ATOM 649 C CA . GLY A 1 84 ? -4.930 -9.543 -5.402 1.00 98.69 84 GLY A CA 1
ATOM 650 C C . GLY A 1 84 ? -4.169 -9.278 -6.707 1.00 98.69 84 GLY A C 1
ATOM 651 O O . GLY A 1 84 ? -3.510 -10.171 -7.244 1.00 98.69 84 GLY A O 1
ATOM 652 N N . ARG A 1 85 ? -4.184 -8.029 -7.194 1.00 98.75 85 ARG A N 1
ATOM 653 C CA . ARG A 1 85 ? -3.405 -7.621 -8.379 1.00 98.75 85 ARG A CA 1
ATOM 654 C C . ARG A 1 85 ? -1.900 -7.705 -8.144 1.00 98.75 85 ARG A C 1
ATOM 656 O O . ARG A 1 85 ? -1.166 -8.113 -9.045 1.00 98.75 85 ARG A O 1
ATOM 663 N N . PHE A 1 86 ? -1.441 -7.306 -6.962 1.00 98.56 86 PHE A N 1
ATOM 664 C CA . PHE A 1 86 ? -0.037 -7.367 -6.579 1.00 98.56 86 PHE A CA 1
ATOM 665 C C . PHE A 1 86 ? 0.464 -8.811 -6.576 1.00 98.56 86 PHE A C 1
ATOM 667 O O . PHE A 1 86 ? 1.428 -9.115 -7.276 1.00 98.56 86 PHE A O 1
ATOM 674 N N . VAL A 1 87 ? -0.239 -9.721 -5.898 1.00 98.38 87 VAL A N 1
ATOM 675 C CA . VAL A 1 87 ? 0.097 -11.153 -5.873 1.00 98.38 87 VAL A CA 1
ATOM 676 C C . VAL A 1 87 ? 0.119 -11.743 -7.282 1.00 98.38 87 VAL A C 1
ATOM 678 O O . VAL A 1 87 ? 1.083 -12.420 -7.633 1.00 98.38 87 VAL A O 1
ATOM 681 N N . ALA A 1 88 ? -0.879 -11.440 -8.119 1.00 98.50 88 ALA A N 1
ATOM 682 C CA . ALA A 1 88 ? -0.901 -11.901 -9.508 1.00 98.50 88 ALA A CA 1
ATOM 6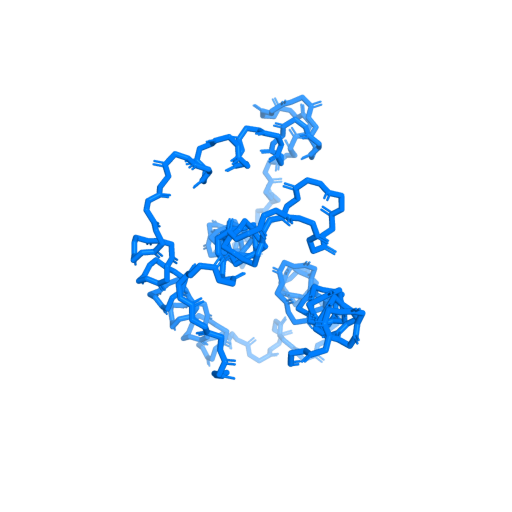83 C C . ALA A 1 88 ? 0.304 -11.383 -10.317 1.00 98.50 88 ALA A C 1
ATOM 685 O O . ALA A 1 88 ? 0.901 -12.128 -11.091 1.00 98.50 88 ALA A O 1
ATOM 686 N N . THR A 1 89 ? 0.705 -10.127 -10.098 1.00 97.88 89 THR A N 1
ATOM 687 C CA . THR A 1 89 ? 1.878 -9.517 -10.749 1.00 97.88 89 THR A CA 1
ATOM 688 C C . THR A 1 89 ? 3.183 -10.173 -10.299 1.00 97.88 89 THR A C 1
ATOM 690 O O . THR A 1 89 ? 4.067 -10.406 -11.119 1.00 97.88 89 THR A O 1
ATOM 693 N N . VAL A 1 90 ? 3.318 -10.497 -9.009 1.00 96.25 90 VAL A N 1
ATOM 694 C CA . VAL A 1 90 ? 4.491 -11.222 -8.498 1.00 96.25 90 VAL A CA 1
ATOM 695 C C . VAL A 1 90 ? 4.529 -12.651 -9.042 1.00 96.25 90 VAL A C 1
ATOM 697 O O . VAL A 1 90 ? 5.592 -13.103 -9.451 1.00 96.25 90 VAL A O 1
ATOM 700 N N . ALA A 1 91 ? 3.388 -13.341 -9.097 1.00 97.00 91 ALA A N 1
ATOM 701 C CA . ALA A 1 91 ? 3.298 -14.708 -9.611 1.00 97.00 91 ALA A CA 1
ATOM 702 C C . ALA A 1 91 ? 3.610 -14.813 -11.114 1.00 97.00 91 ALA A C 1
ATOM 704 O O . ALA A 1 91 ? 4.099 -15.844 -11.563 1.00 97.00 91 ALA A O 1
ATOM 705 N N . ALA A 1 92 ? 3.338 -13.758 -11.885 1.00 96.88 92 ALA A N 1
ATOM 706 C CA . ALA A 1 92 ? 3.637 -13.685 -13.315 1.00 96.88 92 ALA A CA 1
ATOM 707 C C . ALA A 1 92 ? 5.041 -13.127 -13.630 1.00 96.88 92 ALA A C 1
ATOM 709 O O . ALA A 1 92 ? 5.397 -12.991 -14.802 1.00 96.88 92 ALA A O 1
ATOM 710 N N . ALA A 1 93 ? 5.826 -12.751 -12.616 1.00 96.56 93 ALA A N 1
ATOM 711 C CA . ALA A 1 93 ? 7.142 -12.162 -12.826 1.00 96.56 93 ALA A CA 1
ATOM 712 C C . ALA A 1 93 ? 8.141 -13.199 -13.375 1.00 96.56 93 ALA A C 1
ATOM 714 O O . ALA A 1 93 ? 8.109 -14.352 -12.946 1.00 96.56 93 ALA A O 1
ATOM 715 N N . PRO A 1 94 ? 9.078 -12.808 -14.261 1.00 96.06 94 PRO A N 1
ATOM 716 C CA . PRO A 1 94 ? 10.141 -13.709 -14.700 1.00 96.06 94 PRO A CA 1
ATOM 717 C C . PRO A 1 94 ? 10.994 -14.192 -13.518 1.00 96.06 94 PRO A C 1
ATOM 719 O O . PRO A 1 94 ? 11.434 -13.373 -12.707 1.00 96.06 94 PRO A O 1
ATOM 722 N N . ASP A 1 95 ? 11.292 -15.493 -13.454 1.00 95.50 95 ASP A N 1
ATOM 723 C CA . ASP A 1 95 ? 12.033 -16.112 -12.341 1.00 95.50 95 ASP A CA 1
ATOM 724 C C . ASP A 1 95 ? 13.360 -15.402 -12.038 1.00 95.50 95 ASP A C 1
ATOM 726 O O . ASP A 1 95 ? 13.700 -15.152 -10.881 1.00 95.50 95 ASP A O 1
ATOM 730 N N . GLU A 1 96 ? 14.096 -14.994 -13.072 1.00 95.94 96 GLU A N 1
ATOM 731 C CA . GLU A 1 96 ? 15.357 -14.257 -12.936 1.00 95.94 96 GLU A CA 1
ATOM 732 C C . GLU A 1 96 ? 15.206 -12.933 -12.164 1.00 95.94 96 GLU A C 1
ATOM 734 O O . GLU A 1 96 ? 16.119 -12.525 -11.440 1.00 95.94 96 GLU A O 1
ATOM 739 N N . GLN A 1 97 ? 14.036 -12.292 -12.252 1.00 95.94 97 GLN A N 1
ATOM 740 C CA . GLN A 1 97 ? 13.734 -11.037 -11.567 1.00 95.94 97 GLN A CA 1
ATOM 741 C C . GLN A 1 97 ? 13.432 -11.250 -10.084 1.00 95.94 97 GLN A C 1
ATOM 743 O O . GLN A 1 97 ? 13.569 -10.309 -9.304 1.00 95.94 97 GLN A O 1
ATOM 748 N N . ILE A 1 98 ? 13.066 -12.462 -9.666 1.00 94.25 98 ILE A N 1
ATOM 749 C CA . ILE A 1 98 ? 12.714 -12.783 -8.275 1.00 94.25 98 ILE A CA 1
ATOM 750 C C . ILE A 1 98 ? 13.735 -13.702 -7.581 1.00 94.25 98 ILE A C 1
ATOM 752 O O . ILE A 1 98 ? 13.768 -13.754 -6.351 1.00 94.25 98 ILE A O 1
ATOM 756 N N . ALA A 1 99 ? 14.617 -14.370 -8.332 1.00 89.50 99 ALA A N 1
ATOM 757 C CA . ALA A 1 99 ? 15.581 -15.339 -7.806 1.00 89.50 99 ALA A CA 1
ATOM 758 C C . ALA A 1 99 ? 16.666 -14.705 -6.918 1.00 89.50 99 ALA A C 1
ATOM 760 O O . ALA A 1 99 ? 17.008 -15.225 -5.853 1.00 89.50 99 ALA A O 1
ATOM 761 N N . THR A 1 100 ? 17.198 -13.551 -7.324 1.00 91.81 100 THR A N 1
ATOM 762 C CA . THR A 1 100 ? 18.306 -12.866 -6.636 1.00 91.81 100 THR A CA 1
ATOM 763 C C . THR A 1 100 ? 17.880 -11.484 -6.147 1.00 91.81 100 THR A C 1
ATOM 765 O O . THR A 1 100 ? 16.697 -11.154 -6.147 1.00 91.81 100 THR A O 1
ATOM 768 N N . ASP A 1 101 ? 18.816 -10.665 -5.677 1.00 91.69 101 ASP A N 1
ATOM 769 C CA . ASP A 1 101 ? 18.540 -9.346 -5.106 1.00 91.69 101 ASP A CA 1
ATOM 770 C C . ASP A 1 101 ? 18.428 -8.240 -6.177 1.00 91.69 101 ASP A C 1
ATOM 772 O O . ASP A 1 101 ? 19.073 -7.187 -6.110 1.00 91.69 101 ASP A O 1
ATOM 776 N N . THR A 1 102 ? 17.615 -8.508 -7.202 1.00 96.38 102 THR A N 1
ATOM 777 C CA . THR A 1 102 ? 17.368 -7.600 -8.329 1.00 96.38 102 THR A CA 1
ATOM 778 C C . THR A 1 102 ? 16.640 -6.331 -7.877 1.00 96.38 102 THR A C 1
ATOM 780 O O . THR A 1 102 ? 16.022 -6.269 -6.810 1.00 96.38 102 THR A O 1
ATOM 783 N N . ARG A 1 103 ? 16.634 -5.296 -8.727 1.00 95.88 103 ARG A N 1
ATOM 784 C CA . ARG A 1 103 ? 15.828 -4.088 -8.476 1.00 95.88 103 ARG A CA 1
ATOM 785 C C . ARG A 1 103 ? 14.333 -4.404 -8.369 1.00 95.88 103 ARG A C 1
ATOM 787 O O . ARG A 1 103 ? 13.653 -3.777 -7.560 1.00 95.88 103 ARG A O 1
ATOM 794 N N . TYR A 1 104 ? 13.853 -5.383 -9.137 1.00 96.94 104 TYR A N 1
ATOM 795 C CA . TYR A 1 104 ? 12.460 -5.821 -9.138 1.00 96.94 104 TYR A CA 1
ATOM 796 C C . TYR A 1 104 ? 12.082 -6.447 -7.791 1.00 96.94 104 TYR A C 1
ATOM 798 O O . TYR A 1 104 ? 11.185 -5.957 -7.103 1.00 96.94 104 TYR A O 1
ATOM 806 N N . ARG A 1 105 ? 12.849 -7.442 -7.327 1.00 97.19 105 ARG A N 1
ATOM 807 C CA . ARG A 1 105 ? 12.627 -8.069 -6.017 1.00 97.19 105 ARG A CA 1
ATOM 808 C C . ARG A 1 105 ? 12.804 -7.086 -4.863 1.00 97.19 105 ARG A C 1
ATOM 810 O O . ARG A 1 105 ? 12.026 -7.115 -3.913 1.00 97.19 105 ARG A O 1
ATOM 817 N N . ARG A 1 106 ? 13.799 -6.192 -4.929 1.00 96.75 106 ARG A N 1
ATOM 818 C CA . ARG A 1 106 ? 13.995 -5.148 -3.909 1.00 96.75 106 ARG A CA 1
ATOM 819 C C . ARG A 1 106 ? 12.773 -4.245 -3.783 1.00 96.75 106 ARG A C 1
ATOM 821 O O . ARG A 1 106 ? 12.409 -3.918 -2.658 1.00 96.75 106 ARG A O 1
ATOM 828 N N . ARG A 1 107 ? 12.135 -3.880 -4.900 1.00 97.06 107 ARG A N 1
ATOM 829 C CA . ARG A 1 107 ? 10.895 -3.095 -4.896 1.00 97.06 107 ARG A CA 1
ATOM 830 C C . ARG A 1 107 ? 9.763 -3.849 -4.197 1.00 97.06 107 ARG A C 1
ATOM 832 O O . ARG A 1 107 ? 9.186 -3.311 -3.263 1.00 97.06 107 ARG A O 1
ATOM 839 N N . ILE A 1 108 ? 9.525 -5.109 -4.573 1.00 97.56 108 ILE A N 1
ATOM 840 C CA . ILE A 1 108 ? 8.530 -5.982 -3.918 1.00 97.56 108 ILE A CA 1
ATOM 841 C C . ILE A 1 108 ? 8.799 -6.065 -2.410 1.00 97.56 108 ILE A C 1
ATOM 843 O O . ILE A 1 108 ? 7.889 -5.924 -1.601 1.00 97.56 108 ILE A O 1
ATOM 847 N N . ARG A 1 109 ? 10.057 -6.268 -2.006 1.00 97.00 109 ARG A N 1
ATOM 848 C CA . ARG A 1 109 ? 10.418 -6.380 -0.591 1.00 97.00 109 ARG A CA 1
ATOM 849 C C . ARG A 1 109 ? 10.098 -5.115 0.195 1.00 97.00 109 ARG A C 1
ATOM 851 O O . ARG A 1 109 ? 9.547 -5.223 1.284 1.00 97.00 109 ARG A O 1
ATOM 858 N N . LEU A 1 110 ? 10.521 -3.958 -0.307 1.00 96.25 110 LEU A N 1
ATOM 859 C CA . LEU A 1 110 ? 10.400 -2.690 0.414 1.00 96.25 110 LEU A CA 1
ATOM 860 C C . LEU A 1 110 ? 8.949 -2.223 0.514 1.00 96.25 110 LEU A C 1
ATOM 862 O O . LEU A 1 110 ? 8.568 -1.703 1.555 1.00 96.25 110 LEU A O 1
ATOM 866 N N . ASP A 1 111 ? 8.153 -2.466 -0.523 1.00 97.38 111 ASP A N 1
ATOM 867 C CA . ASP A 1 111 ? 6.782 -1.964 -0.592 1.00 97.38 111 ASP A CA 1
ATOM 868 C C . ASP A 1 111 ? 5.753 -2.949 -0.005 1.00 97.38 111 ASP A C 1
ATOM 870 O O . ASP A 1 111 ? 4.643 -2.544 0.329 1.00 97.38 111 ASP A O 1
ATOM 874 N N . ALA A 1 112 ? 6.106 -4.233 0.138 1.00 96.00 112 ALA A N 1
ATOM 875 C CA . ALA A 1 112 ? 5.181 -5.290 0.555 1.00 96.00 112 ALA A CA 1
ATOM 876 C C . ALA A 1 112 ? 5.741 -6.188 1.671 1.00 96.00 112 ALA A C 1
ATOM 878 O O . ALA A 1 112 ? 5.699 -5.825 2.843 1.00 96.00 112 ALA A O 1
ATOM 879 N N . TYR A 1 113 ? 6.267 -7.377 1.356 1.00 94.62 113 TYR A N 1
ATOM 880 C CA . TYR A 1 113 ? 6.506 -8.422 2.368 1.00 94.62 113 TYR A CA 1
ATOM 881 C C . TYR A 1 113 ? 7.583 -8.081 3.412 1.00 94.62 113 TYR A C 1
ATOM 883 O O . TYR A 1 113 ? 7.609 -8.687 4.480 1.00 94.62 113 TYR A O 1
ATOM 891 N N . GLY A 1 114 ? 8.481 -7.134 3.129 1.00 95.38 114 GLY A N 1
ATOM 892 C CA . GLY A 1 114 ? 9.405 -6.588 4.128 1.00 95.38 114 GLY A CA 1
ATOM 893 C C . GLY A 1 114 ? 8.770 -5.512 5.012 1.00 95.38 114 GLY A C 1
ATOM 894 O O . GLY A 1 114 ? 9.282 -5.238 6.092 1.00 95.38 114 GLY A O 1
ATOM 895 N N . HIS A 1 115 ? 7.655 -4.933 4.571 1.00 93.06 115 HIS A N 1
ATOM 896 C CA . HIS A 1 115 ? 6.916 -3.877 5.249 1.00 93.06 115 HIS A CA 1
ATOM 897 C C . HIS A 1 115 ? 5.787 -4.425 6.134 1.00 93.06 115 HIS A C 1
ATOM 899 O O . HIS A 1 115 ? 5.603 -3.963 7.260 1.00 93.06 115 HIS A O 1
ATOM 905 N N . TYR A 1 116 ? 5.076 -5.466 5.682 1.00 96.50 116 TYR A N 1
ATOM 906 C CA . TYR A 1 116 ? 3.963 -6.054 6.437 1.00 96.50 116 TYR A CA 1
ATOM 907 C C . TYR A 1 116 ? 4.311 -6.456 7.881 1.00 96.50 116 TYR A C 1
ATOM 909 O O . TYR A 1 116 ? 3.483 -6.197 8.759 1.00 96.50 116 TYR A O 1
ATOM 917 N N . PRO A 1 117 ? 5.483 -7.061 8.187 1.00 97.88 117 PRO A N 1
ATOM 918 C CA . PRO A 1 117 ? 5.802 -7.467 9.555 1.00 97.88 117 PRO A CA 1
ATOM 919 C C . PRO A 1 117 ? 5.873 -6.290 10.530 1.00 97.88 117 PRO A C 1
ATOM 921 O O . PRO A 1 117 ? 5.458 -6.441 11.675 1.00 97.88 117 PRO A O 1
ATOM 924 N N . ILE A 1 118 ? 6.331 -5.120 10.069 1.00 96.69 118 ILE A N 1
ATO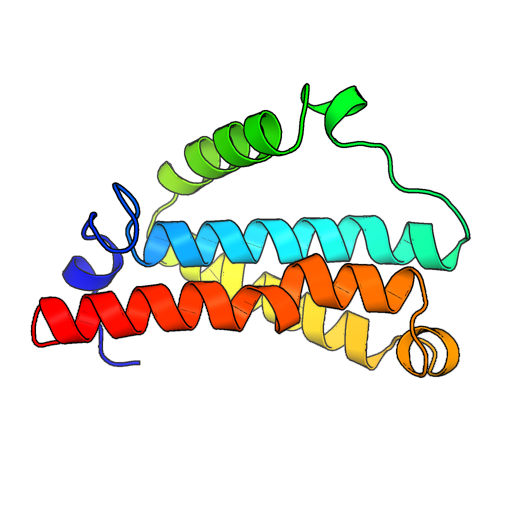M 925 C CA . ILE A 1 118 ? 6.447 -3.902 10.885 1.00 96.69 118 ILE A CA 1
ATOM 926 C C . ILE A 1 118 ? 5.057 -3.472 11.363 1.00 96.69 118 ILE A C 1
ATOM 928 O O . ILE A 1 118 ? 4.807 -3.325 12.557 1.00 96.69 118 ILE A O 1
ATOM 932 N N . HIS A 1 119 ? 4.116 -3.349 10.431 1.00 97.00 119 HIS A N 1
ATOM 933 C CA . HIS A 1 119 ? 2.748 -2.947 10.746 1.00 97.00 119 HIS A CA 1
ATOM 934 C C . HIS A 1 119 ? 1.945 -4.033 11.462 1.00 97.00 119 HIS A C 1
ATOM 936 O O . HIS A 1 119 ? 1.116 -3.733 12.319 1.00 97.00 119 HIS A O 1
ATOM 942 N N . THR A 1 120 ? 2.216 -5.302 11.156 1.00 97.06 120 THR A N 1
ATOM 943 C CA . THR A 1 120 ? 1.615 -6.428 11.876 1.00 97.06 120 THR A CA 1
ATOM 944 C C . THR A 1 120 ? 2.030 -6.417 13.344 1.00 97.06 120 THR A C 1
ATOM 946 O O . THR A 1 120 ? 1.179 -6.625 14.206 1.00 97.06 120 THR A O 1
ATOM 949 N N . ALA A 1 121 ? 3.309 -6.156 13.639 1.00 97.75 121 ALA A N 1
ATOM 950 C CA . ALA A 1 121 ? 3.796 -6.021 15.009 1.00 97.75 121 ALA A CA 1
ATOM 951 C C . ALA A 1 121 ? 3.098 -4.862 15.733 1.00 97.75 121 ALA A C 1
ATOM 953 O O . ALA A 1 121 ? 2.515 -5.087 16.788 1.00 97.75 121 ALA A O 1
ATOM 954 N N . ALA A 1 122 ? 3.023 -3.680 15.111 1.00 97.38 122 ALA A N 1
ATOM 955 C CA . ALA A 1 122 ? 2.339 -2.524 15.694 1.00 97.38 122 ALA A CA 1
ATOM 956 C C . ALA A 1 122 ? 0.863 -2.805 16.045 1.00 97.38 122 ALA A C 1
ATOM 958 O O . ALA A 1 122 ? 0.394 -2.440 17.123 1.00 97.38 122 ALA A O 1
ATOM 959 N N . ILE A 1 123 ? 0.124 -3.496 15.166 1.00 97.50 123 ILE A N 1
ATOM 960 C CA . ILE A 1 123 ? -1.271 -3.882 15.436 1.00 97.50 123 ILE A CA 1
ATOM 961 C C . ILE A 1 123 ? -1.350 -4.904 16.577 1.00 97.50 123 ILE A C 1
ATOM 963 O O . ILE A 1 123 ? -2.243 -4.801 17.415 1.00 97.50 123 ILE A O 1
ATOM 967 N N . ARG A 1 124 ? -0.443 -5.886 16.633 1.00 97.25 124 ARG A N 1
ATOM 968 C CA . ARG A 1 124 ? -0.415 -6.890 17.714 1.00 97.25 124 ARG A CA 1
ATOM 969 C C . ARG A 1 124 ? -0.110 -6.260 19.069 1.00 97.25 124 ARG A C 1
ATOM 971 O O . ARG A 1 124 ? -0.851 -6.491 20.013 1.00 97.25 124 ARG A O 1
ATOM 978 N N . GLU A 1 125 ? 0.906 -5.409 19.139 1.00 97.56 125 GLU A N 1
ATOM 979 C CA . GLU A 1 125 ? 1.269 -4.683 20.360 1.00 97.56 125 GLU A CA 1
ATOM 980 C C . GLU A 1 125 ? 0.128 -3.778 20.839 1.00 97.56 125 GLU A C 1
ATOM 982 O O . GLU A 1 125 ? -0.141 -3.675 22.034 1.00 97.56 125 GLU A O 1
ATOM 987 N N . TRP A 1 126 ? -0.579 -3.127 19.910 1.00 97.62 126 TRP A N 1
ATOM 988 C CA . TRP A 1 126 ? -1.778 -2.359 20.236 1.00 97.62 126 TRP A CA 1
ATOM 989 C C . TRP A 1 126 ? -2.894 -3.237 20.803 1.00 97.62 126 TRP A C 1
ATOM 991 O O . TRP A 1 126 ? -3.458 -2.903 21.841 1.00 97.62 126 TRP A O 1
ATOM 1001 N N . ARG A 1 127 ? -3.179 -4.376 20.170 1.00 96.75 127 ARG A N 1
ATOM 1002 C CA . ARG A 1 127 ? -4.175 -5.338 20.657 1.00 96.75 127 ARG A CA 1
ATOM 1003 C C . ARG A 1 127 ? -3.866 -5.823 22.070 1.00 96.75 127 ARG A C 1
ATOM 1005 O O . ARG A 1 127 ? -4.740 -5.787 22.928 1.00 96.75 127 ARG A O 1
ATOM 1012 N N . GLU A 1 128 ? -2.615 -6.193 22.331 1.00 96.94 128 GLU A N 1
ATOM 1013 C CA . GLU A 1 128 ? -2.158 -6.625 23.656 1.00 96.94 128 GLU A CA 1
ATOM 1014 C C . GLU A 1 128 ? -2.333 -5.525 24.710 1.00 96.94 128 GLU A C 1
ATOM 1016 O O . GLU A 1 128 ? -2.868 -5.784 25.787 1.00 96.94 128 GLU A O 1
ATOM 1021 N N . ARG A 1 129 ? -1.946 -4.284 24.389 1.00 96.38 129 ARG A N 1
ATOM 1022 C CA . ARG A 1 129 ? -2.109 -3.125 25.283 1.00 96.38 129 ARG A CA 1
ATOM 1023 C C . ARG A 1 129 ? -3.566 -2.812 25.615 1.00 96.38 129 ARG A C 1
ATOM 1025 O O . ARG A 1 129 ? -3.849 -2.386 26.730 1.00 96.38 129 ARG A O 1
ATOM 1032 N N . GLU A 1 130 ? -4.469 -2.979 24.653 1.00 94.75 130 GLU A N 1
ATOM 1033 C CA . GLU A 1 130 ? -5.898 -2.686 24.819 1.00 94.75 130 GLU A CA 1
ATOM 1034 C C . GLU A 1 130 ? -6.709 -3.894 25.327 1.00 94.75 130 GLU A C 1
ATOM 1036 O O . GLU A 1 130 ? -7.891 -3.743 25.633 1.00 94.75 130 GLU A O 1
ATOM 1041 N N . GLY A 1 131 ? -6.101 -5.083 25.426 1.00 93.56 131 GLY A N 1
ATOM 1042 C CA . GLY A 1 131 ? -6.773 -6.318 25.839 1.00 93.56 131 GLY A CA 1
ATOM 1043 C C . GLY A 1 131 ? -7.741 -6.893 24.793 1.00 93.56 131 GLY A C 1
ATOM 1044 O O . GLY A 1 131 ? -8.801 -7.391 25.172 1.00 93.56 131 GLY A O 1
ATOM 1045 N N . ILE A 1 132 ? -7.395 -6.798 23.498 1.00 88.75 132 ILE A N 1
ATOM 1046 C CA . ILE A 1 132 ? -8.222 -7.177 22.326 1.00 88.75 132 ILE A CA 1
ATOM 1047 C C . ILE A 1 132 ? -7.679 -8.399 21.567 1.00 88.75 132 ILE A C 1
ATOM 1049 O O . ILE A 1 132 ? -6.469 -8.450 21.266 1.00 88.75 132 ILE A O 1
#